Protein AF-A0A7S1VAW4-F1 (afdb_monomer_lite)

Foldseek 3Di:
DDDDDDPPPDDDPPPDDQPPPDDDPDQDQDDDDADADDCVQAHAAAGGDPVSQVVCCVVRNDAQDWDDRGPAEIEGHAACRHCVHYPDVVNNVSRVVSVVVLVVSVVVVGHYHYDHDDDD

Radius of gyration: 17.9 Å; chains: 1; bounding box: 39×46×49 Å

Secondary structure (DSSP, 8-state):
-----------------STTS---SSS-----------HHHH-SGGG--HHHHHHHHHHH--SSEEEESSSSEEEEEE-GGGTT--SSHHHHHHHHHHHHHHHHHHHTT-EEEEEESS--

Sequence (120 aa):
ARMKRLRSIAQLPRYMAPDSCGEGTGADRMCGVFAVNGNHDTGYGADGSRSQLDRFEAVFGKINARHYFSNHTVLVTVNAQVLDGAQDSSLEHRPWQTLRQAAQLADEGLEVVLALHIPL

Organism: NCBI:txid1486929

InterPro domains:
  IPR029052 Metallo-dependent phosphatase-like [SSF56300] (31-119)
  IPR033308 PGAP5/Cdc1/Ted1 [PTHR13315] (4-120)

Structure (mmCIF, N/CA/C/O backbone):
data_AF-A0A7S1VAW4-F1
#
_entry.id   AF-A0A7S1VAW4-F1
#
loop_
_atom_site.group_PDB
_atom_site.id
_atom_site.type_symbol
_atom_site.label_atom_id
_atom_site.label_alt_id
_atom_site.label_comp_id
_atom_site.label_asym_id
_atom_site.label_entity_id
_atom_site.label_seq_id
_atom_site.pdbx_PDB_ins_code
_atom_site.Cartn_x
_atom_site.Cartn_y
_atom_site.Cartn_z
_atom_site.occupancy
_atom_site.B_iso_or_equiv
_atom_site.auth_seq_id
_atom_site.auth_comp_id
_atom_site.auth_asym_id
_atom_site.auth_atom_id
_atom_site.pdbx_PDB_model_num
ATOM 1 N N . ALA A 1 1 ? 16.873 -34.488 -33.126 1.00 51.03 1 ALA A N 1
ATOM 2 C CA . ALA A 1 1 ? 16.916 -33.760 -31.839 1.00 51.03 1 ALA A CA 1
ATOM 3 C C . ALA A 1 1 ? 15.486 -33.559 -31.336 1.00 51.03 1 ALA A C 1
ATOM 5 O O . ALA A 1 1 ? 14.661 -33.024 -32.063 1.00 51.03 1 ALA A O 1
ATOM 6 N N . ARG A 1 2 ? 15.146 -34.105 -30.164 1.00 38.59 2 ARG A N 1
ATOM 7 C CA . ARG A 1 2 ? 13.765 -34.247 -29.670 1.00 38.59 2 ARG A CA 1
ATOM 8 C C . ARG A 1 2 ? 13.376 -32.988 -28.879 1.00 38.59 2 ARG A C 1
ATOM 10 O O . ARG A 1 2 ? 13.896 -32.780 -27.788 1.00 38.59 2 ARG A O 1
ATOM 17 N N . MET A 1 3 ? 12.493 -32.151 -29.432 1.00 37.22 3 MET A N 1
ATOM 18 C CA . MET A 1 3 ? 11.933 -30.985 -28.733 1.00 37.22 3 MET A CA 1
ATOM 19 C C . MET A 1 3 ? 11.168 -31.439 -27.484 1.00 37.22 3 MET A C 1
ATOM 21 O O . MET A 1 3 ? 10.167 -32.154 -27.579 1.00 37.22 3 MET A O 1
ATOM 25 N N . LYS A 1 4 ? 11.626 -31.011 -26.304 1.00 35.34 4 LYS A N 1
ATOM 26 C CA . LYS A 1 4 ? 10.849 -31.102 -25.066 1.00 35.34 4 LYS A CA 1
ATOM 27 C C . LYS A 1 4 ? 9.746 -30.044 -25.125 1.00 35.34 4 LYS A C 1
ATOM 29 O O . LYS A 1 4 ? 10.014 -28.857 -24.987 1.00 35.34 4 LYS A O 1
ATOM 34 N N . ARG A 1 5 ? 8.504 -30.489 -25.335 1.00 37.69 5 ARG A N 1
ATOM 35 C CA . ARG A 1 5 ? 7.306 -29.679 -25.088 1.00 37.69 5 ARG A CA 1
ATOM 36 C C . ARG A 1 5 ? 7.284 -29.314 -23.603 1.00 37.69 5 ARG A C 1
ATOM 38 O O . ARG A 1 5 ? 7.189 -30.209 -22.762 1.00 37.69 5 ARG A O 1
ATOM 45 N N . LEU A 1 6 ? 7.384 -28.022 -23.297 1.00 35.78 6 LEU A N 1
ATOM 46 C CA . LEU A 1 6 ? 7.047 -27.491 -21.980 1.00 35.78 6 LEU A CA 1
ATOM 47 C C . LEU A 1 6 ? 5.568 -27.796 -21.744 1.00 35.78 6 LEU A C 1
ATOM 49 O O . LEU A 1 6 ? 4.692 -27.313 -22.461 1.00 35.78 6 LEU A O 1
ATOM 53 N N . ARG A 1 7 ? 5.310 -28.701 -20.800 1.00 33.41 7 ARG A N 1
ATOM 54 C CA . ARG A 1 7 ? 3.961 -28.991 -20.332 1.00 33.41 7 ARG A CA 1
ATOM 55 C C . ARG A 1 7 ? 3.446 -27.730 -19.648 1.00 33.41 7 ARG A C 1
ATOM 57 O O . ARG A 1 7 ? 4.161 -27.143 -18.841 1.00 33.41 7 ARG A O 1
ATOM 64 N N . SER A 1 8 ? 2.229 -27.342 -20.023 1.00 40.34 8 SER A N 1
ATOM 65 C CA . SER A 1 8 ? 1.382 -26.381 -19.321 1.00 40.34 8 SER A CA 1
ATOM 66 C C . SER A 1 8 ? 1.626 -26.495 -17.817 1.00 40.34 8 SER A C 1
ATOM 68 O O . SER A 1 8 ? 1.474 -27.574 -17.240 1.00 40.34 8 SER A O 1
ATOM 70 N N . ILE A 1 9 ? 2.069 -25.388 -17.215 1.00 40.78 9 ILE A N 1
ATOM 71 C CA . ILE A 1 9 ? 2.096 -25.258 -15.765 1.00 40.78 9 ILE A CA 1
ATOM 72 C C . ILE A 1 9 ? 0.657 -25.461 -15.325 1.00 40.78 9 ILE A C 1
ATOM 74 O O . ILE A 1 9 ? -0.268 -24.806 -15.811 1.00 40.78 9 ILE A O 1
ATOM 78 N N . ALA A 1 10 ? 0.516 -26.498 -14.514 1.00 35.44 10 ALA A N 1
ATOM 79 C CA . ALA A 1 10 ? -0.720 -26.992 -13.984 1.00 35.44 10 ALA A CA 1
ATOM 80 C C . ALA A 1 10 ? -1.521 -25.853 -13.358 1.00 35.44 10 ALA A C 1
ATOM 82 O O . ALA A 1 10 ? -0.963 -24.934 -12.762 1.00 35.44 10 ALA A O 1
ATOM 83 N N . GLN A 1 11 ? -2.835 -25.980 -13.513 1.00 35.59 11 GLN A N 1
ATOM 84 C CA . GLN A 1 11 ? -3.864 -25.452 -12.632 1.00 35.59 11 GLN A CA 1
ATOM 85 C C . GLN A 1 11 ? -3.300 -25.205 -11.227 1.00 35.59 11 GLN A C 1
ATOM 87 O O . GLN A 1 11 ? -3.180 -26.131 -10.424 1.00 35.59 11 GLN A O 1
ATOM 92 N N . LEU A 1 12 ? -2.920 -23.955 -10.953 1.00 35.22 12 LEU A N 1
ATOM 93 C CA . LEU A 1 12 ? -2.692 -23.518 -9.587 1.00 35.22 12 LEU A CA 1
ATOM 94 C C . LEU A 1 12 ? -4.008 -23.766 -8.837 1.00 35.22 12 LEU A C 1
ATOM 96 O O . LEU A 1 12 ? -5.078 -23.544 -9.424 1.00 35.22 12 LEU A O 1
ATOM 100 N N . PRO A 1 13 ? -3.965 -24.279 -7.596 1.00 34.31 13 PRO A N 1
ATOM 101 C CA . PRO A 1 13 ? -5.173 -24.441 -6.803 1.00 34.31 13 PRO A CA 1
ATOM 102 C C . PRO A 1 13 ? -5.920 -23.111 -6.831 1.00 34.31 13 PRO A C 1
ATOM 104 O O . PRO A 1 13 ? -5.312 -22.060 -6.622 1.00 34.31 13 PRO A O 1
ATOM 107 N N . ARG A 1 14 ? -7.219 -23.152 -7.167 1.00 38.88 14 ARG A N 1
ATOM 108 C CA . ARG A 1 14 ? -8.098 -21.989 -7.020 1.00 38.88 14 ARG A CA 1
ATOM 109 C C . ARG A 1 14 ? -7.832 -21.456 -5.622 1.00 38.88 14 ARG A C 1
ATOM 111 O O . ARG A 1 14 ? -8.041 -22.201 -4.667 1.00 38.88 14 ARG A O 1
ATOM 118 N N . TYR A 1 15 ? -7.296 -20.240 -5.537 1.00 44.44 15 TYR A N 1
ATOM 119 C CA . TYR A 1 15 ? -7.085 -19.550 -4.275 1.00 44.44 15 TYR A CA 1
ATOM 120 C C . TYR A 1 15 ? -8.413 -19.651 -3.526 1.00 44.44 15 TYR A C 1
ATOM 122 O O . TYR A 1 15 ? -9.439 -19.185 -4.027 1.00 44.44 15 TYR A O 1
ATOM 130 N N . MET A 1 16 ? -8.428 -20.441 -2.452 1.00 36.94 16 MET A N 1
ATOM 131 C CA . MET A 1 16 ? -9.660 -20.727 -1.738 1.00 36.94 16 MET A CA 1
ATOM 132 C C . MET A 1 16 ? -10.177 -19.409 -1.175 1.00 36.94 16 MET A C 1
ATOM 134 O O . MET A 1 16 ? -9.416 -18.617 -0.620 1.00 36.94 16 MET A O 1
ATOM 138 N N . ALA A 1 17 ? -11.470 -19.179 -1.387 1.00 40.78 17 ALA A N 1
ATOM 139 C CA . ALA A 1 17 ? -12.217 -18.115 -0.746 1.00 40.78 17 ALA A CA 1
ATOM 140 C C . ALA A 1 17 ? -12.007 -18.174 0.784 1.00 40.78 17 ALA A C 1
ATOM 142 O O . ALA A 1 17 ? -11.737 -19.259 1.309 1.00 40.78 17 ALA A O 1
ATOM 143 N N . PRO A 1 18 ? -12.115 -17.041 1.499 1.00 42.31 18 PRO A N 1
ATOM 144 C CA . PRO A 1 18 ? -11.840 -16.915 2.938 1.00 42.31 18 PRO A CA 1
ATOM 145 C C . PRO A 1 18 ? -12.825 -17.669 3.867 1.00 42.31 18 PRO A C 1
ATOM 147 O O . PRO A 1 18 ? -12.992 -17.305 5.027 1.00 42.31 18 PRO A O 1
ATOM 150 N N . ASP A 1 19 ? -13.446 -18.756 3.413 1.00 40.38 19 ASP A N 1
ATOM 151 C CA . ASP A 1 19 ? -14.579 -19.420 4.068 1.00 40.38 19 ASP A CA 1
ATOM 152 C C . ASP A 1 19 ? -14.176 -20.367 5.219 1.00 40.38 19 ASP A C 1
ATOM 154 O O . ASP A 1 19 ? -14.791 -21.412 5.427 1.00 40.38 19 ASP A O 1
ATOM 158 N N . SER A 1 20 ? -13.151 -20.036 6.007 1.00 42.62 20 SER A N 1
ATOM 159 C CA . SER A 1 20 ? -12.846 -20.799 7.229 1.00 42.62 20 SER A CA 1
ATOM 160 C C . SER A 1 20 ? -12.449 -19.928 8.419 1.00 42.62 20 SER A C 1
ATOM 162 O O . SER A 1 20 ? -11.553 -20.277 9.190 1.00 42.62 20 SER A O 1
ATOM 164 N N . CYS A 1 21 ? -13.144 -18.808 8.591 1.00 47.78 21 CYS A N 1
ATOM 165 C CA . CYS A 1 21 ? -13.258 -18.127 9.877 1.00 47.78 21 CYS A CA 1
ATOM 166 C C . CYS A 1 21 ? -14.563 -18.581 10.519 1.00 47.78 21 CYS A C 1
ATOM 168 O O . CYS A 1 21 ? -15.627 -18.377 9.947 1.00 47.78 21 CYS A O 1
ATOM 170 N N . GLY A 1 22 ? -14.465 -19.287 11.647 1.00 43.31 22 GLY A N 1
ATOM 171 C CA . GLY A 1 22 ? -15.585 -20.009 12.251 1.00 43.31 22 GLY A CA 1
ATOM 172 C C . GLY A 1 22 ? -16.838 -19.161 12.483 1.00 43.31 22 GLY A C 1
ATOM 173 O O . GLY A 1 22 ? -16.754 -17.958 12.723 1.00 43.31 22 GLY A O 1
ATOM 174 N N . GLU A 1 23 ? -17.988 -19.836 12.445 1.00 40.84 23 GLU A N 1
ATOM 175 C CA . GLU A 1 23 ? -19.320 -19.311 12.753 1.00 40.84 23 GLU A CA 1
ATOM 176 C C . GLU A 1 23 ? -19.349 -18.701 14.167 1.00 40.84 23 GLU A C 1
ATOM 178 O O . GLU A 1 23 ? -19.612 -19.369 15.166 1.00 40.84 23 GLU A O 1
ATOM 183 N N . GLY A 1 24 ? -19.019 -17.416 14.264 1.00 42.75 24 GLY A N 1
ATOM 184 C CA . GLY A 1 24 ? -19.078 -16.633 15.489 1.00 42.75 24 GLY A CA 1
ATOM 185 C C . GLY A 1 24 ? -20.024 -15.464 15.284 1.00 42.75 24 GLY A C 1
ATOM 186 O O . GLY A 1 24 ? -19.687 -14.493 14.615 1.00 42.75 24 GLY A O 1
ATOM 187 N N . THR A 1 25 ? -21.221 -15.548 15.855 1.00 43.47 25 THR A N 1
ATOM 188 C CA . THR A 1 25 ? -22.211 -14.468 15.853 1.00 43.47 25 THR A CA 1
ATOM 189 C C . THR A 1 25 ? -21.717 -13.303 16.717 1.00 43.47 25 THR A C 1
ATOM 191 O O . THR A 1 25 ? -22.013 -13.238 17.910 1.00 43.47 25 THR A O 1
ATOM 194 N N . GLY A 1 26 ? -20.927 -12.399 16.136 1.00 44.34 26 GLY A N 1
ATOM 195 C CA . GLY A 1 26 ? -20.478 -11.171 16.793 1.00 44.34 26 GLY A CA 1
ATOM 196 C C . GLY A 1 26 ? -19.192 -10.622 16.184 1.00 44.34 26 GLY A C 1
ATOM 197 O O . GLY A 1 26 ? -18.129 -11.175 16.434 1.00 44.34 26 GLY A O 1
ATOM 198 N N . ALA A 1 27 ? -19.319 -9.522 15.432 1.00 47.03 27 ALA A N 1
ATOM 199 C CA . ALA A 1 27 ? -18.256 -8.807 14.714 1.00 47.03 27 ALA A CA 1
ATOM 200 C C . ALA A 1 27 ? -17.425 -9.712 13.784 1.00 47.03 27 ALA A C 1
ATOM 202 O O . ALA A 1 27 ? -16.485 -10.370 14.222 1.00 47.03 27 ALA A O 1
ATOM 203 N N . ASP A 1 28 ? -17.796 -9.716 12.500 1.00 48.44 28 ASP A N 1
ATOM 204 C CA . ASP A 1 28 ? -17.129 -10.421 11.399 1.00 48.44 28 ASP A CA 1
ATOM 205 C C . ASP A 1 28 ? -15.602 -10.401 11.554 1.00 48.44 28 ASP A C 1
ATOM 207 O O . ASP A 1 28 ? -14.933 -9.393 11.319 1.00 48.44 28 ASP A O 1
ATOM 211 N N . ARG A 1 29 ? -15.028 -11.526 11.985 1.00 51.91 29 ARG A N 1
ATOM 212 C CA . ARG A 1 29 ? -13.578 -11.691 12.011 1.00 51.91 29 ARG A CA 1
ATOM 213 C C . ARG A 1 29 ? -13.139 -11.977 10.584 1.00 51.91 29 ARG A C 1
ATOM 215 O O . ARG A 1 29 ? -13.191 -13.124 10.148 1.00 51.91 29 ARG A O 1
ATOM 222 N N . MET A 1 30 ? -12.678 -10.950 9.867 1.00 55.53 30 MET A N 1
ATOM 223 C CA . MET A 1 30 ? -11.908 -11.164 8.641 1.00 55.53 30 MET A CA 1
ATOM 224 C C . MET A 1 30 ? -10.608 -11.887 9.008 1.00 55.53 30 MET A C 1
ATOM 226 O O . MET A 1 30 ? -9.637 -11.259 9.423 1.00 55.53 30 MET A O 1
ATOM 230 N N . CYS A 1 31 ? -10.571 -13.206 8.847 1.00 60.94 31 CYS A N 1
ATOM 231 C CA . CYS A 1 31 ? -9.313 -13.919 8.664 1.00 60.94 31 CYS A CA 1
ATOM 232 C C . CYS A 1 31 ? -9.110 -14.202 7.178 1.00 60.94 31 CYS A C 1
ATOM 234 O O . CYS A 1 31 ? -10.012 -14.570 6.430 1.00 60.94 31 CYS A O 1
ATOM 236 N N . GLY A 1 32 ? -7.884 -13.960 6.749 1.00 77.25 32 GLY A N 1
ATOM 237 C CA . GLY A 1 32 ? -7.475 -14.047 5.367 1.00 77.25 32 GLY A CA 1
ATOM 238 C C . GLY A 1 32 ? -5.967 -13.914 5.291 1.00 77.25 32 GLY A C 1
ATOM 239 O O . GLY A 1 32 ? -5.312 -13.469 6.237 1.00 77.25 32 GLY A O 1
ATOM 240 N N . VAL A 1 33 ? -5.415 -14.330 4.161 1.00 84.50 33 VAL A N 1
ATOM 241 C CA . VAL A 1 33 ? -4.009 -14.107 3.843 1.00 84.50 33 VAL A CA 1
ATOM 242 C C . VAL A 1 33 ? -3.927 -12.819 3.037 1.00 84.50 33 VAL A C 1
ATOM 244 O O . VAL A 1 33 ? -4.546 -12.712 1.981 1.00 84.50 33 VAL A O 1
ATOM 247 N N . PHE A 1 34 ? -3.166 -11.849 3.537 1.00 90.62 34 PHE A N 1
ATOM 248 C CA . PHE A 1 34 ? -2.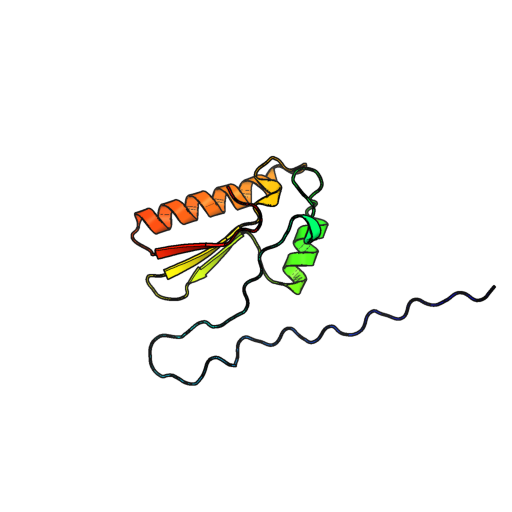895 -10.593 2.844 1.00 90.62 34 PHE A CA 1
ATOM 249 C C . PHE A 1 34 ? -1.451 -10.609 2.367 1.00 90.62 34 PHE A C 1
ATOM 251 O O . PHE A 1 34 ? -0.524 -10.715 3.170 1.00 90.62 34 PHE A O 1
ATOM 258 N N . ALA A 1 35 ? -1.264 -10.543 1.054 1.00 92.75 35 ALA A N 1
ATOM 259 C CA . ALA A 1 35 ? 0.058 -10.543 0.460 1.00 92.75 35 ALA A CA 1
ATOM 260 C C . ALA A 1 35 ? 0.610 -9.119 0.353 1.00 92.75 35 ALA A C 1
ATOM 262 O O . ALA A 1 35 ? -0.106 -8.169 0.034 1.00 92.75 35 ALA A O 1
ATOM 263 N N . VAL A 1 36 ? 1.915 -9.000 0.564 1.00 94.31 36 VAL A N 1
ATOM 264 C CA . VAL A 1 36 ? 2.702 -7.808 0.249 1.00 94.31 36 VAL A CA 1
ATOM 265 C C . VAL A 1 36 ? 3.804 -8.268 -0.691 1.00 94.31 36 VAL A C 1
ATOM 267 O O . VAL A 1 36 ? 4.458 -9.274 -0.416 1.00 94.31 36 VAL A O 1
ATOM 270 N N . ASN A 1 37 ? 3.981 -7.577 -1.815 1.00 93.69 37 ASN A N 1
ATOM 271 C CA . ASN A 1 37 ? 5.021 -7.928 -2.773 1.00 93.69 37 ASN A CA 1
ATOM 272 C C . ASN A 1 37 ? 6.407 -7.569 -2.221 1.00 93.69 37 ASN A C 1
ATOM 274 O O . ASN A 1 37 ? 6.581 -6.544 -1.558 1.00 93.69 37 ASN A O 1
ATOM 278 N N . GLY A 1 38 ? 7.389 -8.414 -2.517 1.00 93.25 38 GLY A N 1
ATOM 279 C CA . GLY A 1 38 ? 8.810 -8.184 -2.304 1.00 93.25 38 G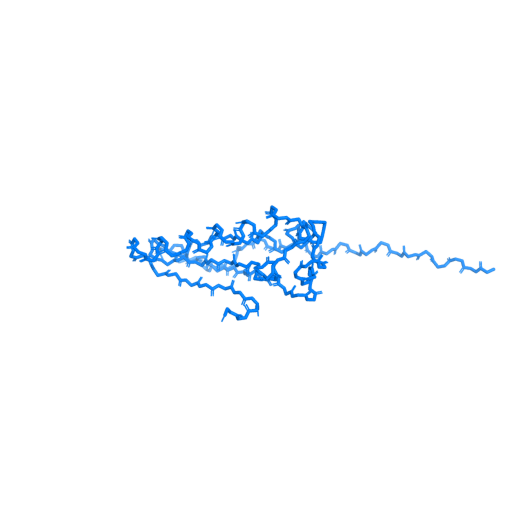LY A CA 1
ATOM 280 C C . GLY A 1 38 ? 9.518 -7.639 -3.548 1.00 93.25 38 GLY A C 1
ATOM 281 O O . GLY A 1 38 ? 9.004 -7.683 -4.667 1.00 93.25 38 GLY A O 1
ATOM 282 N N . ASN A 1 39 ? 10.748 -7.148 -3.371 1.00 91.38 39 ASN A N 1
ATOM 283 C CA . ASN A 1 39 ? 11.588 -6.694 -4.490 1.00 91.38 39 ASN A CA 1
ATOM 284 C C . ASN A 1 39 ? 11.959 -7.841 -5.449 1.00 91.38 39 ASN A C 1
ATOM 286 O O . ASN A 1 39 ? 12.100 -7.624 -6.650 1.00 91.38 39 ASN A O 1
ATOM 290 N N . HIS A 1 40 ? 12.057 -9.071 -4.941 1.00 92.06 40 HIS A N 1
ATOM 291 C CA . HIS A 1 40 ? 12.290 -10.268 -5.751 1.00 92.06 40 HIS A CA 1
ATOM 292 C C . HIS A 1 40 ? 11.037 -10.796 -6.469 1.00 92.06 40 HIS A C 1
ATOM 294 O O . HIS A 1 40 ? 11.172 -11.603 -7.388 1.00 92.06 40 HIS A O 1
ATOM 300 N N . ASP A 1 41 ? 9.841 -10.322 -6.107 1.00 91.81 41 ASP A N 1
ATOM 301 C CA . ASP A 1 41 ? 8.596 -10.714 -6.775 1.00 91.81 41 ASP A CA 1
ATOM 302 C C . ASP A 1 41 ? 8.317 -9.840 -8.001 1.00 91.81 41 ASP A C 1
ATOM 304 O O . ASP A 1 41 ? 7.894 -10.331 -9.053 1.00 91.81 41 ASP A O 1
ATOM 308 N N . THR A 1 42 ? 8.544 -8.528 -7.871 1.00 89.44 42 THR A N 1
ATOM 309 C CA . THR A 1 42 ? 8.081 -7.539 -8.857 1.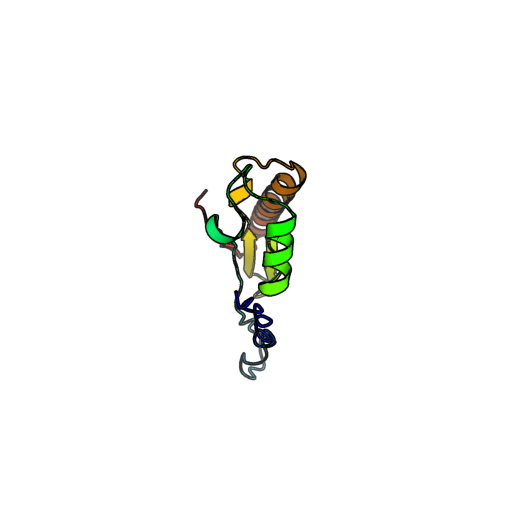00 89.44 42 THR A CA 1
ATOM 310 C C . THR A 1 42 ? 9.150 -6.572 -9.358 1.00 89.44 42 THR A C 1
ATOM 312 O O . THR A 1 42 ? 8.829 -5.749 -10.209 1.00 89.44 42 THR A O 1
ATOM 315 N N . GLY A 1 43 ? 10.395 -6.676 -8.881 1.00 87.31 43 GLY A N 1
ATOM 316 C CA . GLY A 1 43 ? 11.473 -5.714 -9.145 1.00 87.31 43 GLY A CA 1
ATOM 317 C C . GLY A 1 43 ? 11.569 -4.616 -8.076 1.00 87.31 43 GLY A C 1
ATOM 318 O O . GLY A 1 43 ? 10.663 -4.462 -7.254 1.00 87.31 43 GLY A O 1
ATOM 319 N N . TYR A 1 44 ? 12.679 -3.868 -8.084 1.00 87.56 44 TYR A N 1
ATOM 320 C CA . TYR A 1 44 ? 12.943 -2.731 -7.189 1.00 87.56 44 TYR A CA 1
ATOM 321 C C . TYR A 1 44 ? 13.066 -1.434 -7.984 1.00 87.56 44 TYR A C 1
ATOM 323 O O . TYR A 1 44 ? 13.742 -1.410 -9.010 1.00 87.56 44 TYR A O 1
ATOM 331 N N . GLY A 1 45 ? 12.458 -0.357 -7.497 1.00 84.75 45 GLY A N 1
ATOM 332 C CA . GLY A 1 45 ? 12.528 0.967 -8.097 1.00 84.75 45 GLY A CA 1
ATOM 333 C C . GLY A 1 45 ? 12.252 0.953 -9.602 1.00 84.75 45 GLY A C 1
ATOM 334 O O . GLY A 1 45 ? 11.197 0.506 -10.060 1.00 84.75 45 GLY A O 1
ATOM 335 N N . ALA A 1 46 ? 13.241 1.397 -10.377 1.00 81.88 46 ALA A N 1
ATOM 336 C CA . ALA A 1 46 ? 13.208 1.438 -11.836 1.00 81.88 46 ALA A CA 1
ATOM 337 C C . ALA A 1 46 ? 13.095 0.057 -12.516 1.00 81.88 46 ALA A C 1
ATOM 339 O O . ALA A 1 46 ? 12.618 -0.017 -13.647 1.00 81.88 46 ALA A O 1
ATOM 340 N N . ASP A 1 47 ? 13.489 -1.029 -11.848 1.00 82.69 47 ASP A N 1
ATOM 341 C CA . ASP A 1 47 ? 13.406 -2.389 -12.402 1.00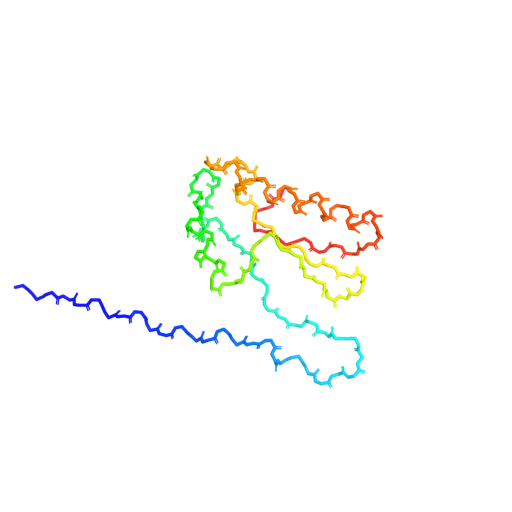 82.69 47 ASP A CA 1
ATOM 342 C C . ASP A 1 47 ? 11.993 -2.985 -12.294 1.00 82.69 47 ASP A C 1
ATOM 344 O O . ASP A 1 47 ? 11.703 -4.034 -12.877 1.00 82.69 47 ASP A O 1
ATOM 348 N N . GLY A 1 48 ? 11.104 -2.335 -11.534 1.00 81.81 48 GLY A N 1
ATOM 349 C CA . GLY A 1 48 ? 9.707 -2.725 -11.422 1.00 81.81 48 GLY A CA 1
ATOM 350 C C . GLY A 1 48 ? 8.890 -2.284 -12.635 1.00 81.81 48 GLY A C 1
ATOM 351 O O . GLY A 1 48 ? 8.840 -1.104 -12.975 1.00 81.81 48 GLY A O 1
ATOM 352 N N . SER A 1 49 ? 8.185 -3.224 -13.269 1.00 86.62 49 SER A N 1
ATOM 353 C CA . SER A 1 49 ? 7.263 -2.927 -14.373 1.00 86.62 49 SER A CA 1
ATOM 354 C C . SER A 1 49 ? 5.803 -3.148 -13.992 1.00 86.62 49 SER A C 1
ATOM 356 O O . SER A 1 49 ? 5.460 -4.039 -13.207 1.00 86.62 49 SER A O 1
ATOM 358 N N . ARG A 1 50 ? 4.904 -2.414 -14.659 1.00 89.56 50 ARG A N 1
ATOM 359 C CA . ARG A 1 50 ? 3.455 -2.612 -14.521 1.00 89.56 50 ARG A CA 1
ATOM 360 C C . ARG A 1 50 ? 3.037 -4.063 -14.776 1.00 89.56 50 ARG A C 1
ATOM 362 O O . ARG A 1 50 ? 2.228 -4.605 -14.036 1.00 89.56 50 ARG A O 1
ATOM 369 N N . SER A 1 51 ? 3.654 -4.720 -15.758 1.00 91.44 51 SER A N 1
ATOM 370 C CA . SER A 1 51 ? 3.348 -6.113 -16.105 1.00 91.44 51 SER A CA 1
ATOM 371 C C . SER A 1 51 ? 3.683 -7.116 -14.989 1.00 91.44 51 SER A C 1
ATOM 373 O O . SER A 1 51 ? 2.995 -8.124 -14.830 1.00 91.44 51 SER A O 1
ATOM 375 N N . GLN A 1 52 ? 4.733 -6.868 -14.199 1.00 91.31 52 GLN A N 1
ATOM 376 C CA . GLN A 1 52 ? 5.066 -7.702 -13.042 1.00 91.31 52 GLN A CA 1
ATOM 377 C C . GLN A 1 52 ? 4.059 -7.492 -11.915 1.00 91.31 52 GLN A C 1
ATOM 379 O O . GLN A 1 52 ? 3.574 -8.477 -11.361 1.00 91.31 52 GLN A O 1
ATOM 384 N N . LEU A 1 53 ? 3.702 -6.235 -11.636 1.00 91.12 53 LEU A N 1
ATOM 385 C CA . LEU A 1 53 ? 2.700 -5.895 -10.626 1.00 91.12 53 LEU A CA 1
ATOM 386 C C . LEU A 1 53 ? 1.330 -6.484 -10.975 1.00 91.12 53 LEU A C 1
ATOM 388 O O . LEU A 1 53 ? 0.716 -7.121 -10.128 1.00 91.12 53 LEU A O 1
ATOM 392 N N . ASP A 1 54 ? 0.886 -6.362 -12.227 1.00 92.94 54 ASP A N 1
ATOM 393 C CA . ASP A 1 54 ? -0.401 -6.910 -12.669 1.00 92.94 54 ASP A CA 1
ATOM 394 C C . ASP A 1 54 ? -0.436 -8.447 -12.540 1.00 92.94 54 ASP A C 1
ATOM 396 O O . ASP A 1 54 ? -1.450 -9.014 -12.130 1.00 92.94 54 ASP A O 1
ATOM 400 N N . ARG A 1 55 ? 0.677 -9.140 -12.836 1.00 94.06 55 ARG A N 1
ATOM 401 C CA . ARG A 1 55 ? 0.787 -10.597 -12.631 1.00 94.06 55 ARG A CA 1
ATOM 402 C C . ARG A 1 55 ? 0.757 -10.980 -11.156 1.00 94.06 55 ARG A C 1
ATOM 404 O O . ARG A 1 55 ? 0.119 -11.974 -10.818 1.00 94.06 55 ARG A O 1
ATOM 411 N N . PHE A 1 56 ? 1.432 -10.216 -10.299 1.00 94.12 56 PHE A N 1
ATOM 412 C CA . PHE A 1 56 ? 1.377 -10.425 -8.855 1.00 94.12 56 PHE A CA 1
ATOM 413 C C . PHE A 1 56 ? -0.056 -10.235 -8.344 1.00 94.12 56 PHE A C 1
ATOM 415 O O . PHE A 1 56 ? -0.599 -11.130 -7.698 1.00 94.12 56 PHE A O 1
ATOM 422 N N . GLU A 1 57 ? -0.707 -9.127 -8.715 1.00 93.31 57 GLU A N 1
ATOM 423 C CA . GLU A 1 57 ? -2.076 -8.830 -8.289 1.00 93.31 57 GLU A CA 1
ATOM 424 C C . GLU A 1 57 ? -3.091 -9.878 -8.761 1.00 93.31 57 GLU A C 1
ATOM 426 O O . GLU A 1 57 ? -4.048 -10.175 -8.045 1.00 93.31 57 GLU A O 1
ATOM 431 N N . ALA A 1 58 ? -2.888 -10.457 -9.949 1.00 93.44 58 ALA A N 1
ATOM 432 C CA . ALA A 1 58 ? -3.756 -11.502 -10.487 1.00 93.44 58 ALA A CA 1
ATOM 433 C C . ALA A 1 58 ? -3.732 -12.803 -9.663 1.00 93.44 58 ALA A C 1
ATOM 435 O O . ALA A 1 58 ? -4.700 -13.560 -9.708 1.00 93.44 58 ALA A O 1
ATOM 436 N N . VAL A 1 59 ? -2.643 -13.072 -8.933 1.00 93.44 59 VAL A N 1
ATOM 437 C CA . VAL A 1 59 ? -2.472 -14.301 -8.138 1.00 93.44 59 VAL A CA 1
ATOM 438 C C . VAL A 1 59 ? -2.712 -14.053 -6.650 1.00 93.44 59 VAL A C 1
ATOM 440 O O . VAL A 1 59 ? -3.320 -14.889 -5.989 1.00 93.44 59 VAL A O 1
ATOM 443 N N . PHE A 1 60 ? -2.245 -12.918 -6.129 1.00 92.31 60 PHE A N 1
ATOM 444 C CA . PHE A 1 60 ? -2.162 -12.659 -4.688 1.00 92.31 60 PHE A CA 1
ATOM 445 C C . PHE A 1 60 ? -3.083 -11.538 -4.195 1.00 92.31 60 PHE A C 1
ATOM 447 O O . PHE A 1 60 ? -3.143 -11.274 -2.996 1.00 92.31 60 PHE A O 1
ATOM 454 N N . GLY A 1 61 ? -3.827 -10.897 -5.100 1.00 90.44 61 GLY A N 1
ATOM 455 C CA . GLY A 1 61 ? -4.719 -9.792 -4.771 1.00 90.44 61 GLY A CA 1
ATOM 456 C C . GLY A 1 61 ? -4.057 -8.420 -4.879 1.00 90.44 61 GLY A C 1
ATOM 457 O O . GLY A 1 61 ? -2.880 -8.278 -5.196 1.00 90.44 61 GLY A O 1
ATOM 458 N N . LYS A 1 62 ? -4.861 -7.374 -4.675 1.00 91.12 62 LYS A N 1
ATOM 459 C CA . LYS A 1 62 ? -4.446 -5.989 -4.921 1.00 91.12 62 LYS A CA 1
ATOM 460 C C . LYS A 1 62 ? -3.347 -5.533 -3.965 1.00 91.12 62 LYS A C 1
ATOM 462 O O . LYS A 1 62 ? -3.456 -5.719 -2.758 1.00 91.12 62 LYS A O 1
ATOM 467 N N . ILE A 1 63 ? -2.347 -4.857 -4.524 1.00 91.00 63 ILE A N 1
ATOM 468 C CA . ILE A 1 63 ? -1.324 -4.128 -3.768 1.00 91.00 63 ILE A CA 1
ATOM 469 C C . ILE A 1 63 ? -1.774 -2.676 -3.564 1.00 91.00 63 ILE A C 1
ATOM 471 O O . ILE A 1 63 ? -2.651 -2.183 -4.285 1.00 91.00 63 ILE A O 1
ATOM 475 N N . ASN A 1 64 ? -1.153 -1.964 -2.617 1.00 93.94 64 ASN A N 1
ATOM 476 C CA . ASN A 1 64 ? -1.539 -0.589 -2.267 1.00 93.94 64 ASN A CA 1
ATOM 477 C C . ASN A 1 64 ? -3.021 -0.514 -1.863 1.00 93.94 64 ASN A C 1
ATOM 479 O O . ASN A 1 64 ? -3.789 0.293 -2.400 1.00 93.94 64 ASN A O 1
ATOM 483 N N . ALA A 1 65 ? -3.436 -1.427 -0.985 1.00 93.19 65 ALA A N 1
ATOM 484 C CA . ALA A 1 65 ? -4.828 -1.673 -0.639 1.00 93.19 65 ALA A CA 1
ATOM 485 C C . ALA A 1 65 ? -5.091 -1.444 0.853 1.00 93.19 65 ALA A C 1
ATOM 487 O O . ALA A 1 65 ? -4.178 -1.410 1.675 1.00 93.19 65 ALA A O 1
ATOM 488 N N . ARG A 1 66 ? -6.371 -1.265 1.186 1.00 93.19 66 ARG A N 1
ATOM 489 C CA . ARG A 1 66 ? -6.862 -1.098 2.555 1.00 93.19 66 ARG A CA 1
ATOM 490 C C . ARG A 1 66 ? -7.847 -2.215 2.861 1.00 93.19 66 ARG A C 1
ATOM 492 O O . ARG A 1 66 ? -8.726 -2.494 2.044 1.00 93.19 66 ARG A O 1
ATOM 499 N N . HIS A 1 67 ? -7.712 -2.813 4.032 1.00 90.50 67 HIS A N 1
ATOM 500 C CA . HIS A 1 67 ? -8.527 -3.920 4.505 1.00 90.50 67 HIS A CA 1
ATOM 501 C C . HIS A 1 67 ? -9.012 -3.590 5.914 1.00 90.50 67 HIS A C 1
ATOM 503 O O . HIS A 1 67 ? -8.210 -3.437 6.831 1.00 90.50 67 HIS A O 1
ATOM 509 N N . TYR A 1 68 ? -10.320 -3.436 6.084 1.00 88.12 68 TYR A N 1
ATOM 510 C CA . TYR A 1 68 ? -10.912 -3.126 7.383 1.00 88.12 68 TYR A CA 1
ATOM 511 C C . TYR A 1 68 ? -11.142 -4.431 8.146 1.00 88.12 68 TYR A C 1
ATOM 513 O O . TYR A 1 68 ? -11.934 -5.262 7.711 1.00 88.12 68 TYR A O 1
ATOM 521 N N . PHE A 1 69 ? -10.443 -4.616 9.268 1.00 80.81 69 PHE A N 1
ATOM 522 C CA . PHE A 1 69 ? -10.645 -5.765 10.160 1.00 80.81 69 PHE A CA 1
ATOM 523 C C . PHE A 1 69 ? -11.798 -5.539 11.136 1.00 80.81 69 PHE A C 1
ATOM 525 O O . PHE A 1 69 ? -12.424 -6.485 11.604 1.00 80.81 69 PHE A O 1
ATOM 532 N N . SER A 1 70 ? -12.050 -4.276 11.471 1.00 82.38 70 SER A N 1
ATOM 533 C CA . SER A 1 70 ? -13.149 -3.828 12.316 1.00 82.38 70 SER A CA 1
ATOM 534 C C . SER A 1 70 ? -13.519 -2.391 11.934 1.00 82.38 70 SER A C 1
ATOM 536 O O . SER A 1 70 ? -12.896 -1.790 11.059 1.00 82.38 70 SER A O 1
ATOM 538 N N . ASN A 1 71 ? -14.493 -1.800 12.630 1.00 84.69 71 ASN A N 1
ATOM 539 C CA . ASN A 1 71 ? -14.818 -0.377 12.473 1.00 84.69 71 ASN A CA 1
ATOM 540 C C . ASN A 1 71 ? -13.690 0.562 12.935 1.00 84.69 71 ASN A C 1
ATOM 542 O O . ASN A 1 71 ? -13.778 1.764 12.707 1.00 84.69 71 ASN A O 1
ATOM 546 N N . HIS A 1 72 ? -12.670 0.035 13.617 1.00 91.69 72 HIS A N 1
ATOM 547 C CA . HIS A 1 72 ? -11.606 0.830 14.220 1.00 91.69 72 HIS A CA 1
ATOM 548 C C . HIS A 1 72 ? -10.208 0.458 13.720 1.00 91.69 72 HIS A C 1
ATOM 550 O O . HIS A 1 72 ? -9.323 1.300 13.771 1.00 91.69 72 HIS A O 1
ATOM 556 N N . THR A 1 73 ? -10.006 -0.755 13.200 1.00 92.56 73 THR A N 1
ATOM 557 C CA . THR A 1 73 ? -8.687 -1.243 12.776 1.00 92.56 73 THR A CA 1
ATOM 558 C C . THR A 1 73 ? -8.647 -1.472 11.269 1.00 92.56 73 THR A C 1
ATOM 560 O O . THR A 1 73 ? -9.476 -2.202 10.712 1.00 92.56 73 THR A O 1
ATOM 563 N N . VAL A 1 74 ? -7.645 -0.892 10.611 1.00 93.31 74 VAL A N 1
ATOM 564 C CA . VAL A 1 74 ? -7.414 -1.003 9.168 1.00 93.31 74 VAL A CA 1
ATOM 565 C C . VAL A 1 74 ? -5.996 -1.493 8.882 1.00 93.31 74 VAL A C 1
ATOM 567 O O . VAL A 1 74 ? -5.014 -0.920 9.342 1.00 93.31 74 VAL A O 1
ATOM 570 N N . LEU A 1 75 ? -5.884 -2.551 8.086 1.00 93.69 75 LEU A N 1
ATOM 571 C CA . LEU A 1 75 ? -4.631 -2.983 7.479 1.00 93.69 75 LEU A CA 1
ATOM 572 C C . LEU A 1 75 ? -4.424 -2.266 6.156 1.00 93.69 75 LEU A C 1
ATOM 574 O O . LEU A 1 75 ? -5.294 -2.283 5.285 1.00 93.69 75 LEU A O 1
ATOM 578 N N . VAL A 1 76 ? -3.246 -1.689 5.980 1.00 95.12 76 VAL A N 1
ATOM 579 C CA . VAL A 1 76 ? -2.834 -1.040 4.741 1.00 95.12 76 VAL A CA 1
ATOM 580 C C . VAL A 1 76 ? -1.620 -1.773 4.188 1.00 95.12 76 VAL A C 1
ATOM 582 O O . VAL A 1 76 ? -0.564 -1.790 4.816 1.00 95.12 76 VAL A O 1
ATOM 585 N N . THR A 1 77 ? -1.763 -2.387 3.015 1.00 95.31 77 THR A N 1
ATOM 586 C CA . THR A 1 77 ? -0.652 -3.028 2.300 1.00 95.31 77 THR A CA 1
ATOM 587 C C . THR A 1 77 ? -0.034 -2.031 1.332 1.00 95.31 77 THR A C 1
ATOM 589 O O . THR A 1 77 ? -0.755 -1.379 0.577 1.00 95.31 77 THR A O 1
ATOM 592 N N . VAL A 1 78 ? 1.293 -1.899 1.331 1.00 95.94 78 VAL A N 1
ATOM 593 C CA . VAL A 1 78 ? 2.002 -0.932 0.478 1.00 95.94 78 VAL A CA 1
ATOM 594 C C . VAL A 1 78 ? 3.144 -1.607 -0.275 1.00 95.94 78 VAL A C 1
ATOM 596 O O . VAL A 1 78 ? 3.982 -2.291 0.310 1.00 95.94 78 VAL A O 1
ATOM 599 N N . ASN A 1 79 ? 3.187 -1.372 -1.586 1.00 93.75 79 ASN A N 1
ATOM 600 C CA . ASN A 1 79 ? 4.316 -1.702 -2.451 1.00 93.75 79 ASN A CA 1
ATOM 601 C C . ASN A 1 79 ? 5.421 -0.657 -2.234 1.00 93.75 79 ASN A C 1
ATOM 603 O O . ASN A 1 79 ? 5.447 0.379 -2.900 1.00 93.75 79 ASN A O 1
ATOM 607 N N . ALA A 1 80 ? 6.300 -0.914 -1.266 1.00 92.88 80 ALA A N 1
ATOM 608 C CA . ALA A 1 80 ? 7.387 -0.006 -0.901 1.00 92.88 80 ALA A CA 1
ATOM 609 C C . ALA A 1 80 ? 8.516 0.044 -1.949 1.00 92.88 80 ALA A C 1
ATOM 611 O O . ALA A 1 80 ? 9.293 0.991 -1.976 1.00 92.88 80 ALA A O 1
ATOM 612 N N . GLN A 1 81 ? 8.590 -0.941 -2.849 1.00 90.31 81 GLN A N 1
ATOM 613 C CA . GLN A 1 81 ? 9.672 -1.101 -3.827 1.00 90.31 81 GLN A CA 1
ATOM 614 C C . GLN A 1 81 ? 9.807 0.084 -4.778 1.00 90.31 81 GLN A C 1
ATOM 616 O O . GLN A 1 81 ? 10.889 0.325 -5.296 1.00 90.31 81 GLN A O 1
ATOM 621 N N . VAL A 1 82 ? 8.707 0.778 -5.054 1.00 89.00 82 VAL A N 1
ATOM 622 C CA . VAL A 1 82 ? 8.658 1.873 -6.030 1.00 89.00 82 VAL A CA 1
ATOM 623 C C . VAL A 1 82 ? 8.653 3.253 -5.367 1.00 89.00 82 VAL A C 1
ATOM 625 O O . VAL A 1 82 ? 8.521 4.249 -6.070 1.00 89.00 82 VAL A O 1
ATOM 628 N N . LEU A 1 83 ? 8.790 3.325 -4.033 1.00 87.50 83 LEU A N 1
ATOM 629 C CA . LEU A 1 83 ? 8.889 4.597 -3.303 1.00 87.50 83 LEU A CA 1
ATOM 630 C C . LEU A 1 83 ? 10.220 5.315 -3.564 1.00 87.50 83 LEU A C 1
ATOM 632 O O . LEU A 1 83 ? 10.247 6.541 -3.557 1.00 87.50 83 LEU A O 1
ATOM 636 N N . ASP A 1 84 ? 11.283 4.566 -3.871 1.00 83.69 84 ASP A N 1
ATOM 637 C CA . ASP A 1 84 ? 12.616 5.095 -4.208 1.00 83.69 84 ASP A CA 1
ATOM 638 C C . ASP A 1 84 ? 12.759 5.494 -5.691 1.00 83.69 84 ASP A C 1
ATOM 640 O O . ASP A 1 84 ? 13.865 5.695 -6.198 1.00 83.69 84 ASP A O 1
ATOM 644 N N . GLY A 1 85 ? 11.634 5.602 -6.400 1.00 78.75 85 GLY A N 1
ATOM 645 C CA . GLY A 1 85 ? 11.563 5.977 -7.806 1.00 78.75 85 GLY A CA 1
ATOM 646 C C . GLY A 1 85 ? 11.290 4.787 -8.722 1.00 78.75 85 GLY A C 1
ATOM 647 O O . GLY A 1 85 ? 11.990 3.778 -8.694 1.00 78.75 85 GLY A O 1
ATOM 648 N N . ALA A 1 86 ? 10.282 4.922 -9.581 1.00 78.00 86 ALA A N 1
ATOM 649 C CA . ALA A 1 86 ? 9.957 3.957 -10.631 1.00 78.00 86 ALA A CA 1
ATOM 650 C C . ALA A 1 86 ? 10.256 4.520 -12.027 1.00 78.00 86 ALA A C 1
ATOM 652 O O . ALA A 1 86 ? 10.254 5.731 -12.234 1.00 78.00 86 ALA A O 1
ATOM 653 N N . GLN A 1 87 ? 10.452 3.641 -13.019 1.00 73.88 87 GLN A N 1
ATOM 654 C CA . GLN A 1 87 ? 10.527 4.075 -14.425 1.00 73.88 87 GLN A CA 1
ATOM 655 C C . GLN A 1 87 ? 9.228 4.743 -14.885 1.00 73.88 87 GLN A C 1
ATOM 657 O O . GLN A 1 87 ? 9.248 5.683 -15.676 1.00 73.88 87 GLN A O 1
ATOM 662 N N . ASP A 1 88 ? 8.101 4.244 -14.385 1.00 79.69 88 ASP A N 1
ATOM 663 C CA . ASP A 1 88 ? 6.780 4.814 -14.594 1.00 79.69 88 ASP A CA 1
ATOM 664 C C . ASP A 1 88 ? 6.348 5.529 -13.311 1.00 79.69 88 ASP A C 1
ATOM 666 O O . ASP A 1 88 ? 6.017 4.895 -12.308 1.00 79.69 88 ASP A O 1
ATOM 670 N N . SER A 1 89 ? 6.329 6.861 -13.349 1.00 79.00 89 SER A N 1
ATOM 671 C CA . SER A 1 89 ? 5.968 7.707 -12.205 1.00 79.00 89 SER A CA 1
ATOM 672 C C . SER A 1 89 ? 4.539 7.476 -11.702 1.00 79.00 89 SER A C 1
ATOM 674 O O . SER A 1 89 ? 4.232 7.765 -10.542 1.00 79.00 89 SER A O 1
ATOM 676 N N . SER A 1 90 ? 3.654 6.902 -12.525 1.00 80.75 90 SER A N 1
ATOM 677 C CA . SER A 1 90 ? 2.311 6.517 -12.079 1.00 80.7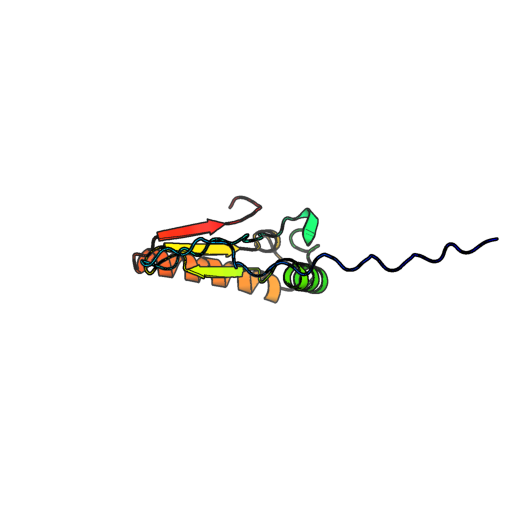5 90 SER A CA 1
ATOM 678 C C . SER A 1 90 ? 2.338 5.342 -11.093 1.00 80.75 90 SER A C 1
ATOM 680 O O . SER A 1 90 ? 1.447 5.235 -10.244 1.00 80.75 90 SER A O 1
ATOM 682 N N . LEU A 1 91 ? 3.369 4.488 -11.159 1.00 84.00 91 LEU A N 1
ATOM 683 C CA . LEU A 1 91 ? 3.566 3.381 -10.222 1.00 84.00 91 LEU A CA 1
ATOM 684 C C . LEU A 1 91 ? 4.000 3.875 -8.848 1.00 84.00 91 LEU A C 1
ATOM 686 O O . LEU A 1 91 ? 3.577 3.297 -7.854 1.00 84.00 91 LEU A O 1
ATOM 690 N N . GLU A 1 92 ? 4.784 4.947 -8.798 1.00 87.06 92 GLU A N 1
ATOM 691 C CA . GLU A 1 92 ? 5.232 5.590 -7.561 1.00 87.06 92 GLU A CA 1
ATOM 692 C C . GLU A 1 92 ? 4.108 6.410 -6.902 1.00 87.06 92 GLU A C 1
ATOM 694 O O . GLU A 1 92 ? 3.972 6.429 -5.676 1.00 87.06 92 GLU A O 1
ATOM 699 N N . HIS A 1 93 ? 3.241 7.044 -7.702 1.00 89.31 93 HIS A N 1
ATOM 700 C CA . HIS A 1 93 ? 2.162 7.882 -7.174 1.00 89.31 93 HIS A CA 1
ATOM 701 C C . HIS A 1 93 ? 1.208 7.116 -6.248 1.00 89.31 93 HIS A C 1
ATOM 703 O O . HIS A 1 93 ? 0.775 7.634 -5.217 1.00 89.31 93 HIS A O 1
ATOM 709 N N . ARG A 1 94 ? 0.872 5.874 -6.608 1.00 89.81 94 ARG A N 1
ATOM 710 C CA . ARG A 1 94 ? -0.161 5.101 -5.913 1.00 89.81 94 ARG A CA 1
ATOM 711 C C . ARG A 1 94 ? 0.254 4.670 -4.493 1.00 89.81 94 ARG A C 1
ATOM 713 O O . ARG A 1 94 ? -0.531 4.927 -3.585 1.00 89.81 94 ARG A O 1
ATOM 720 N N . PRO A 1 95 ? 1.446 4.097 -4.244 1.00 93.00 95 PRO A N 1
ATOM 721 C CA . PRO A 1 95 ? 1.953 3.851 -2.891 1.00 93.00 95 PRO A CA 1
ATOM 722 C C . PRO A 1 95 ? 2.012 5.109 -2.024 1.00 93.00 95 PRO A C 1
ATOM 724 O O . PRO A 1 95 ? 1.534 5.084 -0.891 1.00 93.00 95 PRO A O 1
ATOM 727 N N . TRP A 1 96 ? 2.508 6.234 -2.557 1.00 93.81 96 TRP A N 1
ATOM 728 C CA . TRP A 1 96 ? 2.528 7.498 -1.814 1.00 93.81 96 TRP A CA 1
ATOM 729 C C . TRP A 1 96 ? 1.126 7.994 -1.467 1.00 93.81 96 TRP A C 1
ATOM 731 O O . TRP A 1 96 ? 0.894 8.470 -0.356 1.00 93.81 96 TRP A O 1
ATOM 741 N N . GLN A 1 97 ? 0.174 7.870 -2.392 1.00 94.31 97 GLN A N 1
ATOM 742 C CA . GLN A 1 97 ? -1.225 8.191 -2.127 1.00 94.31 97 GLN A CA 1
ATOM 743 C C . GLN A 1 97 ? -1.804 7.288 -1.026 1.00 94.31 97 GLN A C 1
ATOM 745 O O . GLN A 1 97 ? -2.465 7.791 -0.118 1.00 94.31 97 GLN A O 1
ATOM 750 N N . THR A 1 98 ? -1.522 5.984 -1.066 1.00 95.00 98 THR A N 1
ATOM 751 C CA . THR A 1 98 ? -1.954 5.024 -0.042 1.00 95.00 98 THR A CA 1
ATOM 752 C C . THR A 1 98 ? -1.363 5.351 1.332 1.00 95.00 98 THR A C 1
ATOM 754 O O . THR A 1 98 ? -2.099 5.326 2.316 1.00 95.00 98 THR A O 1
ATOM 757 N N . LEU A 1 99 ? -0.084 5.734 1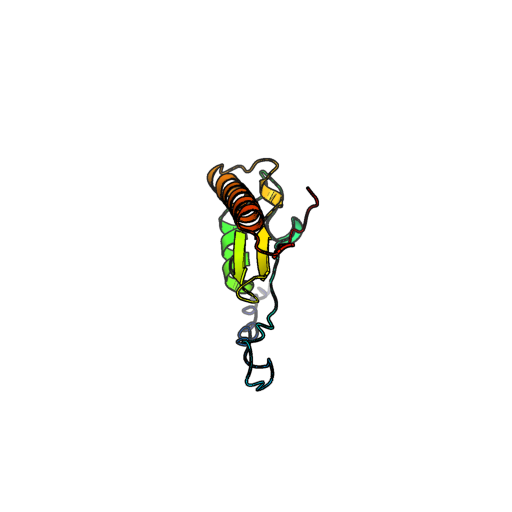.417 1.00 95.50 99 LEU A N 1
ATOM 758 C CA . LEU A 1 99 ? 0.548 6.160 2.673 1.00 95.50 99 LEU A CA 1
ATOM 759 C C . LEU A 1 99 ? -0.093 7.431 3.246 1.00 95.50 99 LEU A C 1
ATOM 761 O O . LEU A 1 99 ? -0.378 7.490 4.440 1.00 95.50 99 LEU A O 1
ATOM 765 N N . ARG A 1 100 ? -0.387 8.431 2.405 1.00 96.50 100 ARG A N 1
ATOM 766 C CA . ARG A 1 100 ? -1.085 9.652 2.851 1.00 96.50 100 ARG A CA 1
ATOM 767 C C . ARG A 1 100 ? -2.488 9.350 3.370 1.00 96.50 100 ARG A C 1
ATOM 769 O O . ARG A 1 100 ? -2.897 9.907 4.380 1.00 96.50 100 ARG A O 1
ATOM 776 N N . GLN A 1 101 ? -3.210 8.451 2.704 1.00 95.06 101 GLN A N 1
ATOM 777 C CA . GLN A 1 101 ? -4.519 7.996 3.174 1.00 95.06 101 GLN A CA 1
ATOM 778 C C . GLN A 1 101 ? -4.413 7.231 4.496 1.00 95.06 101 GLN A C 1
ATOM 780 O O . GLN A 1 101 ? -5.272 7.393 5.352 1.00 95.06 101 GLN A O 1
ATOM 785 N N . ALA A 1 102 ? -3.373 6.415 4.676 1.00 95.81 102 ALA A N 1
ATOM 786 C CA . ALA A 1 102 ? -3.122 5.715 5.931 1.00 95.81 102 ALA A CA 1
ATOM 787 C C . ALA A 1 102 ? -2.877 6.703 7.083 1.00 95.81 102 ALA A C 1
ATOM 789 O O . ALA A 1 102 ? -3.478 6.553 8.141 1.00 95.81 102 ALA A O 1
ATOM 790 N N . ALA A 1 103 ? -2.074 7.747 6.854 1.00 97.19 103 ALA A N 1
ATOM 791 C CA . ALA A 1 103 ? -1.865 8.816 7.831 1.00 97.19 103 ALA A CA 1
ATOM 792 C C . ALA A 1 103 ? -3.178 9.533 8.185 1.00 97.19 103 ALA A C 1
ATOM 794 O O . ALA A 1 103 ? -3.493 9.686 9.359 1.00 97.19 103 ALA A O 1
ATOM 795 N N . GLN A 1 104 ? -3.994 9.870 7.180 1.00 97.44 104 GLN A N 1
ATOM 796 C CA . GLN A 1 104 ? -5.298 10.492 7.411 1.00 97.44 104 GLN A CA 1
ATOM 797 C C . GLN A 1 104 ? -6.232 9.604 8.254 1.00 97.44 104 GLN A C 1
ATOM 799 O O . GLN A 1 104 ? -6.903 10.104 9.148 1.00 97.44 104 GLN A O 1
ATOM 804 N N . LEU A 1 105 ? -6.267 8.290 8.008 1.00 95.19 105 LEU A N 1
ATOM 805 C CA . LEU A 1 105 ? -7.079 7.362 8.808 1.00 95.19 105 LEU A CA 1
ATOM 806 C C . LEU A 1 105 ? -6.614 7.311 10.271 1.00 95.19 105 LEU A C 1
ATOM 808 O O . LEU A 1 105 ? -7.446 7.231 11.172 1.00 95.19 105 LEU A O 1
ATOM 812 N N . ALA A 1 106 ? -5.303 7.383 10.511 1.00 96.56 106 ALA A N 1
ATOM 813 C CA . ALA A 1 106 ? -4.765 7.469 11.864 1.00 96.56 106 ALA A CA 1
ATOM 814 C C . ALA A 1 106 ? -5.169 8.787 12.553 1.00 96.56 106 ALA A C 1
ATOM 816 O O . ALA A 1 106 ? -5.579 8.764 13.712 1.00 96.56 106 ALA A O 1
ATOM 817 N N . ASP A 1 107 ? -5.136 9.913 11.831 1.00 97.56 107 ASP A N 1
ATOM 818 C CA . ASP A 1 107 ? -5.593 11.219 12.336 1.00 97.56 107 ASP A CA 1
ATOM 819 C C . ASP A 1 107 ? -7.104 11.234 12.642 1.00 97.56 107 ASP A C 1
ATOM 821 O O . ASP A 1 107 ? -7.552 11.890 13.582 1.00 97.56 107 ASP A O 1
ATOM 825 N N . GLU A 1 108 ? -7.894 10.468 11.884 1.00 96.31 108 GLU A N 1
ATOM 826 C CA . GLU A 1 108 ? -9.325 10.224 12.126 1.00 96.31 108 GLU A CA 1
ATOM 827 C C . GLU A 1 108 ? -9.582 9.276 13.317 1.00 96.31 108 GLU A C 1
ATOM 829 O O . GLU A 1 108 ? -10.732 9.019 13.681 1.00 96.31 108 GLU A O 1
ATOM 834 N N . GLY A 1 109 ? -8.519 8.782 13.957 1.00 95.88 109 GLY A N 1
ATOM 835 C CA . GLY A 1 109 ? -8.573 7.969 15.165 1.00 95.88 109 GLY A CA 1
ATOM 836 C C . GLY A 1 109 ? -8.687 6.469 14.915 1.00 95.88 109 GLY A C 1
ATOM 837 O O . GLY A 1 109 ? -9.030 5.754 15.850 1.00 95.88 109 GLY A O 1
ATOM 838 N N . LEU A 1 110 ? -8.433 5.974 13.699 1.00 96.19 110 LEU A N 1
ATOM 839 C CA . LEU A 1 110 ? -8.361 4.535 13.438 1.00 96.19 110 LEU A CA 1
ATOM 840 C C . LEU A 1 110 ? -6.988 3.969 13.828 1.00 96.19 110 LEU A C 1
ATOM 842 O O . LEU A 1 110 ? -5.949 4.604 13.655 1.00 96.19 110 LEU A O 1
ATOM 846 N N . GLU A 1 111 ? -6.975 2.717 14.273 1.00 97.19 111 GLU A N 1
ATOM 847 C CA . GLU A 1 111 ? -5.759 1.923 14.406 1.00 97.19 111 GLU A CA 1
ATOM 848 C C . GLU A 1 111 ? -5.308 1.446 13.019 1.00 97.19 111 GLU A C 1
ATOM 850 O O . GLU A 1 111 ? -5.960 0.624 12.369 1.00 97.19 111 GLU A O 1
ATOM 855 N N . VAL A 1 112 ? -4.171 1.961 12.559 1.00 96.56 112 VAL A N 1
ATOM 856 C CA . VAL A 1 112 ? -3.611 1.624 11.250 1.00 96.56 112 VAL A CA 1
ATOM 857 C C . VAL A 1 112 ? -2.471 0.626 11.414 1.00 96.56 112 VAL A C 1
ATOM 859 O O . VAL A 1 112 ? -1.419 0.946 11.965 1.00 96.56 112 VAL A O 1
ATOM 862 N N . VAL A 1 113 ? -2.655 -0.574 10.869 1.00 95.75 113 VAL A N 1
ATOM 863 C CA . VAL A 1 113 ? -1.595 -1.573 10.721 1.00 95.75 113 VAL A CA 1
ATOM 864 C C . VAL A 1 113 ? -1.006 -1.428 9.325 1.00 95.75 113 VAL A C 1
ATOM 866 O O . VAL A 1 113 ? -1.663 -1.725 8.329 1.00 95.75 113 VAL A O 1
ATOM 869 N N . LEU A 1 114 ? 0.236 -0.964 9.232 1.00 96.06 114 LEU A N 1
ATOM 870 C CA . LEU A 1 114 ? 0.925 -0.812 7.954 1.00 96.06 114 LEU A CA 1
ATOM 871 C C . LEU A 1 114 ? 1.770 -2.057 7.653 1.00 96.06 114 LEU A C 1
ATOM 873 O O . LEU A 1 114 ? 2.621 -2.440 8.453 1.00 96.06 114 LEU A O 1
ATOM 877 N N . ALA A 1 115 ? 1.555 -2.671 6.490 1.00 95.69 115 ALA A N 1
ATOM 878 C CA . ALA A 1 115 ? 2.302 -3.835 6.026 1.00 95.69 115 ALA A CA 1
ATOM 879 C C . ALA A 1 115 ? 3.078 -3.510 4.743 1.00 95.69 115 ALA A C 1
ATOM 881 O O . ALA A 1 115 ? 2.506 -3.147 3.712 1.00 95.69 115 ALA A O 1
ATOM 882 N N . LEU A 1 116 ? 4.396 -3.663 4.823 1.00 95.56 116 LEU A N 1
ATOM 883 C CA . LEU A 1 116 ? 5.367 -3.329 3.785 1.00 95.56 116 LEU A CA 1
ATOM 884 C C . LEU A 1 116 ? 6.548 -4.302 3.858 1.00 95.56 116 LEU A C 1
ATOM 886 O O . LEU A 1 116 ? 6.875 -4.804 4.932 1.00 95.56 116 LEU A O 1
ATOM 890 N N . HIS A 1 117 ? 7.169 -4.585 2.713 1.00 95.12 117 HIS A N 1
ATOM 891 C CA . HIS A 1 117 ? 8.297 -5.517 2.641 1.00 95.12 117 HIS A CA 1
ATOM 892 C C . HIS A 1 117 ? 9.653 -4.847 2.914 1.00 95.12 117 HIS A C 1
ATOM 894 O O . HIS A 1 117 ? 10.493 -5.428 3.594 1.00 95.12 117 HIS A O 1
ATOM 900 N N . ILE A 1 118 ? 9.871 -3.636 2.387 1.00 90.69 118 ILE A N 1
ATOM 901 C CA . ILE A 1 118 ? 11.100 -2.851 2.584 1.00 90.69 118 ILE A CA 1
ATOM 902 C C . ILE A 1 118 ? 10.818 -1.789 3.645 1.00 90.69 118 ILE A C 1
ATOM 904 O O . ILE A 1 118 ? 9.933 -0.976 3.387 1.00 90.69 118 ILE A O 1
ATOM 908 N N . PRO A 1 119 ? 11.525 -1.783 4.791 1.00 88.00 119 PRO A N 1
ATOM 909 C CA . PRO A 1 119 ? 11.365 -0.765 5.827 1.00 88.00 119 PRO A CA 1
ATOM 910 C C . PRO A 1 119 ? 11.540 0.657 5.283 1.00 88.00 119 PRO A C 1
ATOM 912 O O . PRO A 1 119 ? 12.407 0.879 4.440 1.00 88.00 119 PRO A O 1
ATOM 915 N N . LEU A 1 120 ? 10.717 1.583 5.784 1.00 81.19 120 LEU A N 1
ATOM 916 C CA . LEU A 1 120 ? 10.806 3.019 5.497 1.00 81.19 120 LEU A CA 1
ATOM 917 C C . LEU A 1 120 ? 11.963 3.682 6.254 1.00 81.19 120 LEU A C 1
ATOM 919 O O . LEU A 1 120 ? 12.238 3.246 7.398 1.00 81.19 120 LEU A O 1
#

pLDDT: mean 78.01, std 22.0, range [33.41, 97.56]